Protein AF-C7FCE9-F1 (afdb_monomer_lite)

pLDDT: mean 89.26, std 13.97, range [48.94, 98.56]

Structure (mmCIF, N/CA/C/O backbone):
data_AF-C7FCE9-F1
#
_entry.id   AF-C7FCE9-F1
#
loop_
_atom_site.group_PDB
_atom_site.id
_atom_site.type_symbol
_atom_site.label_atom_id
_atom_site.label_alt_id
_atom_site.label_comp_id
_atom_site.label_asym_id
_atom_site.label_entity_id
_atom_site.label_seq_id
_atom_site.pdbx_PDB_ins_code
_atom_site.Cartn_x
_atom_site.Cartn_y
_atom_site.Cartn_z
_atom_site.occupancy
_atom_site.B_iso_or_equiv
_atom_site.auth_seq_id
_atom_site.auth_comp_id
_atom_site.auth_asym_id
_atom_site.auth_atom_id
_atom_site.pdbx_PDB_model_num
ATOM 1 N N . ILE A 1 1 ? -8.433 4.637 10.867 1.00 85.75 1 ILE A N 1
ATOM 2 C CA . ILE A 1 1 ? -7.281 5.410 11.360 1.00 85.75 1 ILE A CA 1
ATOM 3 C C . ILE A 1 1 ? -6.744 6.239 10.215 1.00 85.75 1 ILE A C 1
ATOM 5 O O . ILE A 1 1 ? -6.659 5.723 9.105 1.00 85.75 1 ILE A O 1
ATOM 9 N N . GLU A 1 2 ? -6.472 7.508 10.493 1.00 86.50 2 GLU A N 1
ATOM 10 C CA . GLU A 1 2 ? -5.858 8.460 9.565 1.00 86.50 2 GLU A CA 1
ATOM 11 C C . GLU A 1 2 ? -4.338 8.489 9.784 1.00 86.50 2 GLU A C 1
ATOM 13 O O . GLU A 1 2 ? -3.869 8.072 10.849 1.00 86.50 2 GLU A O 1
ATOM 18 N N . PRO A 1 3 ? -3.546 8.927 8.789 1.00 70.88 3 PRO A N 1
ATOM 19 C CA . PRO A 1 3 ? -2.087 8.926 8.897 1.00 70.88 3 PRO A CA 1
ATOM 20 C C . PRO A 1 3 ? -1.553 9.912 9.939 1.00 70.88 3 PRO A C 1
ATOM 22 O O . PRO A 1 3 ? -0.430 9.745 10.404 1.00 70.88 3 PRO A O 1
ATOM 25 N N . PHE A 1 4 ? -2.356 10.893 10.352 1.00 75.81 4 PHE A N 1
ATOM 26 C CA . PHE A 1 4 ? -2.007 11.891 11.357 1.00 75.81 4 PHE A CA 1
ATOM 27 C C . PHE A 1 4 ? -2.989 11.841 12.525 1.00 75.81 4 PHE A C 1
ATOM 29 O O . PHE A 1 4 ? -4.161 11.504 12.346 1.00 75.81 4 PHE A O 1
ATOM 36 N N . ASN A 1 5 ? -2.513 12.187 13.721 1.00 67.75 5 ASN A N 1
ATOM 37 C CA . ASN A 1 5 ? -3.393 12.360 14.872 1.00 67.75 5 ASN A CA 1
ATOM 38 C C . ASN A 1 5 ? -4.241 13.622 14.675 1.00 67.75 5 ASN A C 1
ATOM 40 O O . ASN A 1 5 ? -3.696 14.695 14.409 1.00 67.75 5 ASN A O 1
ATOM 44 N N . ASP A 1 6 ? -5.558 13.494 14.823 1.00 61.50 6 ASP A N 1
ATOM 45 C CA . ASP A 1 6 ? -6.457 14.641 14.790 1.00 61.50 6 ASP A CA 1
ATOM 46 C C . ASP A 1 6 ? -6.356 15.402 16.119 1.00 61.50 6 ASP A C 1
ATOM 48 O O . ASP A 1 6 ? -6.864 14.969 17.152 1.00 61.50 6 ASP A O 1
ATOM 52 N N . VAL A 1 7 ? -5.595 16.494 16.107 1.00 59.12 7 VAL A N 1
ATOM 53 C CA . VAL A 1 7 ? -5.433 17.423 17.238 1.00 59.12 7 VAL A CA 1
ATOM 54 C C . VAL A 1 7 ? -6.045 18.790 16.920 1.00 59.12 7 VAL A C 1
ATOM 56 O O . VAL A 1 7 ? -5.659 19.793 17.525 1.00 59.12 7 VAL A O 1
ATOM 59 N N . SER A 1 8 ? -7.001 18.846 15.981 1.00 57.81 8 SER A N 1
ATOM 60 C CA . SER A 1 8 ? -7.642 20.089 15.525 1.00 57.81 8 SER A CA 1
ATOM 61 C C . SER A 1 8 ? -8.250 20.912 16.662 1.00 57.81 8 SER A C 1
ATOM 63 O O . SER A 1 8 ? -8.185 22.140 16.630 1.00 57.81 8 SER A O 1
ATOM 65 N N . ASP A 1 9 ? -8.767 20.250 17.699 1.00 54.50 9 ASP A N 1
ATOM 66 C CA . ASP A 1 9 ? -9.414 20.912 18.839 1.00 54.50 9 ASP A CA 1
ATOM 67 C C . ASP A 1 9 ? -8.417 21.485 19.861 1.00 54.50 9 ASP A C 1
ATOM 69 O O . ASP A 1 9 ? -8.802 22.248 20.747 1.00 54.50 9 ASP A O 1
ATOM 73 N N . LEU A 1 10 ? -7.126 21.154 19.745 1.00 55.66 10 LEU A N 1
ATOM 74 C CA . LEU A 1 10 ? -6.107 21.501 20.740 1.00 55.66 10 LEU A CA 1
ATOM 75 C C . LEU A 1 10 ? -5.067 22.514 20.241 1.00 55.66 10 LEU A C 1
ATOM 77 O O . LEU A 1 10 ? -4.347 23.083 21.061 1.00 55.66 10 LEU A O 1
ATOM 81 N N . VAL A 1 11 ? -4.957 22.764 18.930 1.00 52.59 11 VAL A N 1
ATOM 82 C CA . VAL A 1 11 ? -3.810 23.507 18.378 1.00 52.59 11 VAL A CA 1
ATOM 83 C C . VAL A 1 11 ? -4.225 24.481 17.266 1.00 52.59 11 VAL A C 1
ATOM 85 O O . VAL A 1 11 ? -4.459 24.097 16.126 1.00 52.59 11 VAL A O 1
ATOM 88 N N . LYS A 1 12 ? -4.236 25.788 17.575 1.00 51.00 12 LYS A N 1
ATOM 89 C CA . LYS A 1 12 ? -4.395 26.896 16.602 1.00 51.00 12 LYS A CA 1
ATOM 90 C C . LYS A 1 12 ? -3.120 27.217 15.796 1.00 51.00 12 LYS A C 1
ATOM 92 O O . LYS A 1 12 ? -3.043 28.276 15.177 1.00 51.00 12 LYS A O 1
ATOM 97 N N . SER A 1 13 ? -2.102 26.361 15.800 1.00 50.69 13 SER A N 1
ATOM 98 C CA . SER A 1 13 ? -0.840 26.606 15.093 1.00 50.69 13 SER A CA 1
ATOM 99 C C . SER A 1 13 ? -0.622 25.629 13.942 1.00 50.69 13 SER A C 1
ATOM 101 O O . SER A 1 13 ? -0.571 24.412 14.092 1.00 50.69 13 SER A O 1
ATOM 103 N N . ASN A 1 14 ? -0.461 26.217 12.761 1.00 52.91 14 ASN A N 1
ATOM 104 C CA . ASN A 1 14 ? -0.016 25.556 11.550 1.00 52.91 14 ASN A CA 1
ATOM 105 C C . ASN A 1 14 ? 1.284 24.756 11.778 1.00 52.91 14 ASN A C 1
ATOM 107 O O . ASN A 1 14 ? 2.295 25.326 12.177 1.00 52.91 14 ASN A O 1
ATOM 111 N N . ARG A 1 15 ? 1.243 23.485 11.344 1.00 57.34 15 ARG A N 1
ATOM 112 C CA . ARG A 1 15 ? 2.355 22.668 10.814 1.00 57.34 15 ARG A CA 1
ATOM 113 C C . ARG A 1 15 ? 3.335 22.073 11.831 1.00 57.34 15 ARG A C 1
ATOM 115 O O . ARG A 1 15 ? 4.405 22.615 12.060 1.00 57.34 15 ARG A O 1
ATOM 122 N N . ASN A 1 16 ? 2.975 20.893 12.340 1.00 56.22 16 ASN A N 1
ATOM 123 C CA . ASN A 1 16 ? 3.846 19.712 12.475 1.00 56.22 16 ASN A CA 1
ATOM 124 C C . ASN A 1 16 ? 2.968 18.513 12.874 1.00 56.22 16 ASN A C 1
ATOM 126 O O . ASN A 1 16 ? 3.009 18.045 14.011 1.00 56.22 16 ASN A O 1
ATOM 130 N N . LEU A 1 17 ? 2.113 18.059 11.949 1.00 65.25 17 LEU A N 1
ATOM 131 C CA . LEU A 1 17 ? 1.298 16.863 12.164 1.00 65.25 17 LEU A CA 1
ATOM 132 C C . LEU A 1 17 ? 2.235 15.658 12.264 1.00 65.25 17 LEU A C 1
ATOM 134 O O . LEU A 1 17 ? 2.810 15.223 11.269 1.00 65.25 17 LEU A O 1
ATOM 138 N N . GLN A 1 18 ? 2.424 15.154 13.481 1.00 74.38 18 GLN A N 1
ATOM 139 C CA . GLN A 1 18 ? 3.200 13.941 13.695 1.00 74.38 18 GLN A CA 1
ATOM 140 C C . GLN A 1 18 ? 2.413 12.744 13.145 1.00 74.38 18 GLN A C 1
ATOM 142 O O . GLN A 1 18 ? 1.202 12.653 13.399 1.00 74.38 18 GLN A O 1
ATOM 147 N N . PRO A 1 19 ? 3.066 11.837 12.396 1.00 80.75 19 PRO A N 1
ATOM 148 C CA . PRO A 1 19 ? 2.428 10.613 11.948 1.00 80.75 19 PRO A CA 1
ATOM 149 C C . PRO A 1 19 ? 1.858 9.836 13.131 1.00 80.75 19 PRO A C 1
ATOM 151 O O . PRO A 1 19 ? 2.425 9.806 14.226 1.00 80.75 19 PRO A O 1
ATOM 154 N N . SER A 1 20 ? 0.721 9.190 12.906 1.00 83.69 20 SER A N 1
ATOM 155 C CA . SER A 1 20 ? 0.131 8.304 13.896 1.00 83.69 20 SER A CA 1
ATOM 156 C C . SER A 1 20 ? 1.116 7.173 14.235 1.00 83.69 20 SER A C 1
ATOM 158 O O . SER A 1 20 ? 1.751 6.644 13.319 1.00 83.69 20 SER A O 1
ATOM 160 N N . PRO A 1 21 ? 1.212 6.716 15.501 1.00 86.31 21 PRO A N 1
ATOM 161 C CA . PRO A 1 21 ? 2.077 5.591 15.876 1.00 86.31 21 PRO A CA 1
ATOM 162 C C . PRO A 1 21 ? 1.817 4.319 15.055 1.00 86.31 21 PRO A C 1
ATOM 164 O O . PRO A 1 21 ? 2.702 3.482 14.885 1.00 86.31 21 PRO A O 1
ATOM 167 N N . TRP A 1 22 ? 0.604 4.185 14.511 1.00 92.62 22 TRP A N 1
ATOM 168 C CA . TRP A 1 22 ? 0.223 3.086 13.632 1.00 92.62 22 TRP A CA 1
ATOM 169 C C . TRP A 1 22 ? 1.000 3.061 12.317 1.00 92.62 22 TRP A C 1
ATOM 171 O O . TRP A 1 22 ? 1.170 1.982 11.764 1.00 92.62 22 TRP A O 1
ATOM 181 N N . VAL A 1 23 ? 1.490 4.202 11.821 1.00 93.25 23 VAL A N 1
ATOM 182 C CA . VAL A 1 23 ? 2.282 4.264 10.583 1.00 93.25 23 VAL A CA 1
ATOM 183 C C . VAL A 1 23 ? 3.532 3.404 10.723 1.00 93.25 23 VAL A C 1
ATOM 185 O O . VAL A 1 23 ? 3.708 2.466 9.952 1.00 93.25 23 VAL A O 1
ATOM 188 N N . SER A 1 24 ? 4.360 3.656 11.740 1.00 93.50 24 SER A N 1
ATOM 189 C CA . SER A 1 24 ? 5.597 2.896 11.951 1.00 93.50 24 SER A CA 1
ATOM 190 C C . SER A 1 24 ? 5.326 1.414 12.216 1.00 93.50 24 SER A C 1
ATOM 192 O O . SER A 1 24 ? 6.071 0.560 11.751 1.00 93.50 24 SER A O 1
ATOM 194 N N . GLN A 1 25 ? 4.240 1.087 12.926 1.00 95.81 25 GLN A N 1
ATOM 195 C CA . GLN A 1 25 ? 3.861 -0.309 13.165 1.00 95.81 25 GLN A CA 1
ATOM 196 C C . GLN A 1 25 ? 3.464 -1.023 11.871 1.00 95.81 25 GLN A C 1
ATOM 198 O O . GLN A 1 25 ? 3.909 -2.141 11.639 1.00 95.81 25 GLN A O 1
ATOM 203 N N . ILE A 1 26 ? 2.668 -0.378 11.014 1.00 97.19 26 ILE A N 1
ATOM 204 C CA . ILE A 1 26 ? 2.303 -0.943 9.713 1.00 97.19 26 ILE A CA 1
ATOM 205 C C . ILE A 1 26 ? 3.543 -1.074 8.830 1.00 97.19 26 ILE A C 1
ATOM 207 O O . ILE A 1 26 ? 3.752 -2.150 8.287 1.00 97.19 26 ILE A O 1
ATOM 211 N N . LEU A 1 27 ? 4.403 -0.054 8.748 1.00 96.88 27 LEU A N 1
ATOM 212 C CA . LEU A 1 27 ? 5.650 -0.114 7.974 1.00 96.88 27 LEU A CA 1
ATOM 213 C C . LEU A 1 27 ? 6.555 -1.275 8.405 1.00 96.88 27 LEU A C 1
ATOM 215 O O . LEU A 1 27 ? 7.079 -1.980 7.550 1.00 96.88 27 LEU A O 1
ATOM 219 N N . ASN A 1 28 ? 6.679 -1.533 9.709 1.00 96.69 28 ASN A N 1
ATOM 220 C CA . ASN A 1 28 ? 7.449 -2.670 10.222 1.00 96.69 28 ASN A CA 1
ATOM 221 C C . ASN A 1 28 ? 6.858 -4.032 9.830 1.00 96.69 28 ASN A C 1
ATOM 223 O O . ASN A 1 28 ? 7.588 -5.015 9.765 1.00 96.69 28 ASN A O 1
ATOM 227 N N . LEU A 1 29 ? 5.546 -4.101 9.589 1.00 97.50 29 LEU A N 1
ATOM 228 C CA . LEU A 1 29 ? 4.886 -5.310 9.101 1.00 97.50 29 LEU A CA 1
ATOM 229 C C . LEU A 1 29 ? 5.033 -5.481 7.587 1.00 97.50 29 LEU A C 1
ATOM 231 O O . LEU A 1 29 ? 4.801 -6.581 7.100 1.00 97.50 29 LEU A O 1
ATOM 235 N N . LEU A 1 30 ? 5.416 -4.434 6.846 1.00 97.75 30 LEU A N 1
ATOM 236 C CA . LEU A 1 30 ? 5.651 -4.479 5.401 1.00 97.75 30 LEU A CA 1
ATOM 237 C C . LEU A 1 30 ? 7.045 -5.038 5.079 1.00 97.75 30 LEU A C 1
ATOM 239 O O . LEU A 1 30 ? 7.894 -4.373 4.485 1.00 97.75 30 LEU A O 1
ATOM 243 N N . ASP A 1 31 ? 7.273 -6.283 5.495 1.00 96.06 31 ASP A N 1
ATOM 244 C CA . ASP A 1 31 ? 8.565 -6.975 5.432 1.00 96.06 31 ASP A CA 1
ATOM 245 C C . ASP A 1 31 ? 8.790 -7.789 4.143 1.00 96.06 31 ASP A C 1
ATOM 247 O O . ASP A 1 31 ? 9.889 -8.287 3.906 1.00 96.06 31 ASP A O 1
ATOM 251 N N . GLY A 1 32 ? 7.765 -7.926 3.296 1.00 96.00 32 GLY A N 1
ATOM 252 C CA . GLY A 1 32 ? 7.822 -8.712 2.059 1.00 96.00 32 GLY A CA 1
ATOM 253 C C . GLY A 1 32 ? 7.806 -10.231 2.270 1.00 96.00 32 GLY A C 1
ATOM 254 O O . GLY A 1 32 ? 7.983 -10.982 1.311 1.00 96.00 32 GLY A O 1
ATOM 255 N N . SER A 1 33 ? 7.582 -10.707 3.497 1.00 96.94 33 SER A N 1
ATOM 256 C CA . SER A 1 33 ? 7.473 -12.134 3.801 1.00 96.94 33 SER A CA 1
ATOM 257 C C . SER A 1 33 ? 6.182 -12.744 3.241 1.00 96.94 33 SER A C 1
ATOM 259 O O . SER A 1 33 ? 5.172 -12.066 3.044 1.00 96.94 33 SER A O 1
ATOM 261 N N . ALA A 1 34 ? 6.160 -14.070 3.070 1.00 95.75 34 ALA A N 1
ATOM 262 C CA . ALA A 1 34 ? 4.939 -14.795 2.696 1.00 95.75 34 ALA A CA 1
ATOM 263 C C . ALA A 1 34 ? 3.807 -14.637 3.736 1.00 95.75 34 ALA A C 1
ATOM 265 O O . ALA A 1 34 ? 2.630 -14.765 3.406 1.00 95.75 34 ALA A O 1
ATOM 266 N N . SER A 1 35 ? 4.160 -14.338 4.991 1.00 97.12 35 SER A N 1
ATOM 267 C CA . SER A 1 35 ? 3.226 -14.084 6.091 1.00 97.12 35 SER A CA 1
ATOM 268 C C . SER A 1 35 ? 2.757 -12.632 6.199 1.00 97.12 35 SER A C 1
ATOM 270 O O . SER A 1 35 ? 1.868 -12.362 7.008 1.00 97.12 35 SER A O 1
ATOM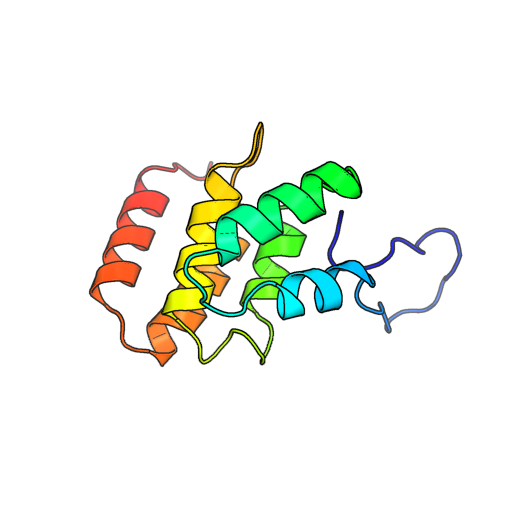 272 N N . MET A 1 36 ? 3.301 -11.704 5.405 1.00 97.69 36 MET A N 1
ATOM 273 C CA . MET A 1 36 ? 3.051 -10.262 5.522 1.00 97.69 36 MET A CA 1
ATOM 274 C C . MET A 1 36 ? 1.555 -9.918 5.580 1.00 97.69 36 MET A C 1
ATOM 276 O O . MET A 1 36 ? 1.101 -9.292 6.538 1.00 97.69 36 MET A O 1
ATOM 280 N N . GLU A 1 37 ? 0.762 -10.385 4.608 1.00 97.75 37 GLU A N 1
ATOM 281 C CA . GLU A 1 37 ? -0.688 -10.130 4.575 1.00 97.75 37 GLU A CA 1
ATOM 282 C C . GLU A 1 37 ? -1.400 -10.680 5.825 1.00 97.75 37 GLU A C 1
ATOM 284 O O . GLU A 1 37 ? -2.256 -10.012 6.404 1.00 97.75 37 GLU A O 1
ATOM 289 N N . SER A 1 38 ? -1.025 -11.879 6.287 1.00 97.69 38 SER A N 1
ATOM 290 C CA . SER A 1 38 ? -1.620 -12.489 7.484 1.00 97.69 38 SER A CA 1
ATOM 291 C C . SER A 1 38 ? -1.239 -11.761 8.779 1.00 97.69 38 SER A C 1
ATOM 293 O O . SER A 1 38 ? -2.065 -11.640 9.686 1.00 97.69 38 SER A O 1
ATOM 295 N N . ASN A 1 39 ? -0.019 -11.220 8.849 1.00 98.00 39 ASN A N 1
ATOM 296 C CA . ASN A 1 39 ? 0.459 -10.430 9.979 1.00 98.00 39 ASN A CA 1
ATOM 297 C C . ASN A 1 39 ? -0.275 -9.087 10.048 1.00 98.00 39 ASN A C 1
ATOM 299 O O . ASN A 1 39 ? -0.718 -8.693 11.128 1.00 98.00 39 ASN A O 1
ATOM 303 N N . LEU A 1 40 ? -0.479 -8.427 8.900 1.00 97.88 40 LEU A N 1
ATOM 304 C CA . LEU A 1 40 ? -1.300 -7.218 8.793 1.00 97.88 40 LEU A CA 1
ATOM 305 C C . LEU A 1 40 ? -2.742 -7.477 9.245 1.00 97.88 40 LEU A C 1
ATOM 307 O O . LEU A 1 40 ? -3.288 -6.707 10.037 1.00 97.88 40 LEU A O 1
ATOM 311 N N . ASP A 1 41 ? -3.340 -8.582 8.799 1.00 97.50 41 ASP A N 1
ATOM 312 C CA . ASP A 1 41 ? -4.681 -9.009 9.205 1.00 97.50 41 ASP A CA 1
ATOM 313 C C . ASP A 1 41 ? -4.776 -9.233 10.722 1.00 97.50 41 ASP A C 1
ATOM 315 O O . ASP A 1 41 ? -5.679 -8.709 11.381 1.00 97.50 41 ASP A O 1
ATOM 319 N N . CYS A 1 42 ? -3.837 -9.995 11.290 1.00 97.56 42 CYS A N 1
ATOM 320 C CA . CYS A 1 42 ? -3.779 -10.285 12.721 1.00 97.56 42 CYS A CA 1
ATOM 321 C C . CYS A 1 42 ? -3.628 -8.999 13.540 1.00 97.56 42 CYS A C 1
ATOM 323 O O . CYS A 1 42 ? -4.383 -8.770 14.487 1.00 97.56 42 CYS A O 1
ATOM 325 N N . PHE A 1 43 ? -2.706 -8.124 13.133 1.00 97.00 43 PHE A N 1
ATOM 326 C CA . PHE A 1 43 ? -2.466 -6.842 13.781 1.00 97.00 43 PHE A CA 1
ATOM 327 C C . PHE A 1 43 ? -3.711 -5.951 13.738 1.00 97.00 43 PHE A C 1
ATOM 329 O O . PHE A 1 43 ? -4.171 -5.478 14.780 1.00 97.00 43 PHE A O 1
ATOM 336 N N . CYS A 1 44 ? -4.317 -5.782 12.558 1.00 95.62 44 CYS A N 1
ATOM 337 C CA . CYS A 1 44 ? -5.490 -4.928 12.406 1.00 95.62 44 CYS A CA 1
ATOM 338 C C . CYS A 1 44 ? -6.679 -5.426 13.231 1.00 95.62 44 CYS A C 1
ATOM 340 O O . CYS A 1 44 ? -7.358 -4.630 13.879 1.00 95.62 44 CYS A O 1
ATOM 342 N N . ARG A 1 45 ? -6.900 -6.746 13.274 1.00 95.75 45 ARG A N 1
ATOM 343 C CA . ARG A 1 45 ? -7.945 -7.355 14.110 1.00 95.75 45 ARG A CA 1
ATOM 344 C C . ARG A 1 45 ? -7.647 -7.199 15.598 1.00 95.75 45 ARG A C 1
ATOM 346 O O . ARG A 1 45 ? -8.544 -6.819 16.342 1.00 95.75 45 ARG A O 1
ATOM 353 N N . LYS A 1 46 ? -6.406 -7.450 16.028 1.00 96.50 46 LYS A N 1
ATOM 354 C CA . LYS A 1 46 ? -5.987 -7.357 17.436 1.00 96.50 46 LYS A CA 1
ATOM 355 C C . LYS A 1 46 ? -6.202 -5.958 18.009 1.00 96.50 46 LYS A C 1
ATOM 357 O O . LYS A 1 46 ? -6.674 -5.832 19.133 1.00 96.50 46 LYS A O 1
ATOM 362 N N . PHE A 1 47 ? -5.871 -4.924 17.238 1.00 94.31 47 PHE A N 1
ATOM 363 C CA . PHE A 1 47 ? -5.988 -3.528 17.669 1.00 94.31 47 PHE A CA 1
ATOM 364 C C . PHE A 1 47 ? -7.274 -2.843 17.194 1.00 94.31 47 PHE A C 1
ATOM 366 O O . PHE A 1 47 ? -7.444 -1.647 17.409 1.00 94.31 47 PHE A O 1
ATOM 373 N N . LEU A 1 48 ? -8.185 -3.591 16.557 1.00 93.19 48 LEU A N 1
ATOM 374 C CA . LEU A 1 48 ? -9.447 -3.092 15.998 1.00 93.19 48 LEU A CA 1
ATOM 375 C C . LEU A 1 48 ? -9.264 -1.885 15.059 1.00 93.19 48 LEU A C 1
ATOM 377 O O . LEU A 1 48 ? -10.157 -1.045 14.919 1.00 93.19 48 LEU A O 1
ATOM 381 N N . ILE A 1 49 ? -8.113 -1.800 14.390 1.00 92.62 49 ILE A N 1
ATOM 382 C CA . ILE A 1 49 ? -7.812 -0.711 13.467 1.00 92.62 49 ILE A CA 1
ATOM 383 C C . ILE A 1 49 ? -8.329 -1.039 12.067 1.00 92.62 49 ILE A C 1
ATOM 385 O O . ILE A 1 49 ? -8.289 -2.173 11.593 1.00 92.62 49 ILE A O 1
ATOM 389 N N . LYS A 1 50 ? -8.806 -0.003 11.383 1.00 93.69 50 LYS A N 1
ATOM 390 C CA . LYS A 1 50 ? -9.144 -0.036 9.958 1.00 93.69 50 LYS A CA 1
ATOM 391 C C . LYS A 1 50 ? -8.368 1.067 9.276 1.00 93.69 50 LYS A C 1
ATOM 393 O O . LYS A 1 50 ? -8.483 2.222 9.692 1.00 93.69 50 LYS A O 1
ATOM 398 N N . LEU A 1 51 ? -7.578 0.726 8.269 1.00 94.88 51 LEU A N 1
ATOM 399 C CA . LEU A 1 51 ? -6.803 1.720 7.536 1.00 94.88 51 LEU A CA 1
ATOM 400 C C . LEU A 1 51 ? -7.748 2.526 6.643 1.00 94.88 51 LEU A C 1
ATOM 402 O O . LEU A 1 51 ? -8.570 1.941 5.937 1.00 94.88 51 LEU A O 1
ATOM 406 N N . SER A 1 52 ? -7.665 3.856 6.693 1.00 95.75 52 SER A N 1
ATOM 407 C CA . SER A 1 52 ? -8.358 4.689 5.710 1.00 95.75 52 SER A CA 1
ATOM 408 C C . SER A 1 52 ? -7.596 4.685 4.378 1.00 95.75 52 SER A C 1
ATOM 410 O O . SER A 1 52 ? -6.405 4.355 4.346 1.00 95.75 52 SER A O 1
ATOM 412 N N . PRO A 1 53 ? -8.237 5.062 3.260 1.00 96.31 53 PRO A N 1
ATOM 413 C CA . PRO A 1 53 ? -7.531 5.267 1.998 1.00 96.31 53 PRO A CA 1
ATOM 414 C C . PRO A 1 53 ? -6.384 6.279 2.119 1.00 96.31 53 PRO A C 1
ATOM 416 O O . PRO A 1 53 ? -5.287 6.022 1.634 1.00 96.31 53 PRO A O 1
ATOM 419 N N . ASN A 1 54 ? -6.579 7.367 2.868 1.00 95.81 54 ASN A N 1
ATOM 420 C CA . ASN A 1 54 ? -5.516 8.343 3.117 1.00 95.81 54 ASN A CA 1
ATOM 421 C C . ASN A 1 54 ? -4.328 7.712 3.851 1.00 95.81 54 ASN A C 1
ATOM 423 O O . ASN A 1 54 ? -3.186 7.934 3.458 1.00 95.81 54 ASN A O 1
ATOM 427 N N . PHE A 1 55 ? -4.583 6.877 4.865 1.00 96.50 55 PHE A N 1
ATOM 428 C CA . PHE A 1 55 ? -3.525 6.156 5.572 1.00 96.50 55 PHE A CA 1
ATOM 429 C C . PHE A 1 55 ? -2.730 5.257 4.620 1.00 96.50 55 PHE A C 1
ATOM 431 O O . PHE A 1 55 ? -1.503 5.265 4.641 1.00 96.50 55 PHE A O 1
ATOM 438 N N . VAL A 1 56 ? -3.421 4.513 3.754 1.00 97.50 56 VAL A N 1
ATOM 439 C CA . VAL A 1 56 ? -2.775 3.637 2.767 1.00 97.50 56 VAL A CA 1
ATOM 440 C C . VAL A 1 56 ? -1.937 4.445 1.777 1.00 97.50 56 VAL A C 1
ATOM 442 O O . VAL A 1 56 ? -0.774 4.108 1.574 1.00 97.50 56 VAL A O 1
ATOM 445 N N . SER A 1 57 ? -2.469 5.539 1.221 1.00 97.31 57 SER A N 1
ATOM 446 C CA . SER A 1 57 ? -1.694 6.419 0.333 1.00 97.31 57 SER A CA 1
ATOM 447 C C . SER A 1 57 ? -0.468 7.016 1.028 1.00 97.31 57 SER A C 1
ATOM 449 O O . SER A 1 57 ? 0.598 7.096 0.431 1.00 97.31 57 SER A O 1
ATOM 451 N N . PHE A 1 58 ? -0.586 7.372 2.309 1.00 96.75 58 PHE A N 1
ATOM 452 C CA . PHE A 1 58 ? 0.521 7.920 3.083 1.00 96.75 58 PHE A CA 1
ATOM 453 C C . PHE A 1 58 ? 1.642 6.892 3.273 1.00 96.75 58 PHE A C 1
ATOM 455 O O . PHE A 1 58 ? 2.804 7.212 3.052 1.00 96.75 58 PHE A O 1
ATOM 462 N N . VAL A 1 59 ? 1.295 5.648 3.619 1.00 97.44 59 VAL A N 1
ATOM 463 C CA . VAL A 1 59 ? 2.265 4.548 3.742 1.00 97.44 59 VAL A CA 1
ATOM 464 C C . VAL A 1 59 ? 2.931 4.236 2.399 1.00 97.44 59 VAL A C 1
ATOM 466 O O . VAL A 1 59 ? 4.138 4.036 2.358 1.00 97.44 59 VAL A O 1
ATOM 469 N N . LEU A 1 60 ? 2.185 4.243 1.289 1.00 97.75 60 LEU A N 1
ATOM 470 C CA . LEU A 1 60 ? 2.754 4.016 -0.048 1.00 97.75 60 LEU A CA 1
ATOM 471 C C . LEU A 1 60 ? 3.746 5.110 -0.474 1.00 97.75 60 LEU A C 1
ATOM 473 O O . LEU A 1 60 ? 4.686 4.819 -1.206 1.00 97.75 60 LEU A O 1
ATOM 477 N N . LYS A 1 61 ? 3.550 6.350 -0.009 1.00 95.88 61 LYS A N 1
ATOM 478 C CA . LYS A 1 61 ? 4.449 7.488 -0.264 1.00 95.88 61 LYS A CA 1
ATOM 479 C C . LYS A 1 61 ? 5.690 7.502 0.639 1.00 95.88 61 LYS A C 1
ATOM 481 O O . LYS A 1 61 ? 6.532 8.379 0.463 1.00 95.88 61 LYS A O 1
ATOM 486 N N . SER A 1 62 ? 5.801 6.596 1.613 1.00 95.62 62 SER A N 1
ATOM 487 C CA . SER A 1 62 ? 6.917 6.606 2.560 1.00 95.62 62 SER A CA 1
ATOM 488 C C . SER A 1 62 ? 8.225 6.160 1.898 1.00 95.62 62 SER A C 1
ATOM 490 O O . SER A 1 62 ? 8.234 5.317 0.994 1.00 95.62 62 SER A O 1
ATOM 492 N N . ASP A 1 63 ? 9.349 6.710 2.360 1.00 94.00 63 ASP A N 1
ATOM 493 C CA . ASP A 1 63 ? 10.670 6.392 1.808 1.00 94.00 63 ASP A CA 1
ATOM 494 C C . ASP A 1 63 ? 11.024 4.903 1.981 1.00 94.00 63 ASP A C 1
ATOM 496 O O . ASP A 1 63 ? 11.691 4.318 1.130 1.00 94.00 63 ASP A O 1
ATOM 500 N N . GLU A 1 64 ? 10.515 4.246 3.029 1.00 95.06 64 GLU A N 1
ATOM 501 C CA . GLU A 1 64 ? 10.724 2.817 3.289 1.00 95.06 64 GLU A CA 1
ATOM 502 C C . GLU A 1 64 ? 10.050 1.898 2.261 1.00 95.06 64 GLU A C 1
ATOM 504 O O . GLU A 1 64 ? 10.443 0.730 2.142 1.00 95.06 64 GLU A O 1
ATOM 509 N N . ILE A 1 65 ? 9.032 2.406 1.558 1.00 97.12 65 ILE A N 1
ATOM 510 C CA . ILE A 1 65 ? 8.235 1.677 0.564 1.00 97.12 65 ILE A CA 1
ATOM 511 C C . ILE A 1 65 ? 8.577 2.107 -0.862 1.00 97.12 65 ILE A C 1
ATOM 513 O O . ILE A 1 65 ? 8.487 1.284 -1.774 1.00 97.12 65 ILE A O 1
ATOM 517 N N . ARG A 1 66 ? 9.028 3.352 -1.060 1.00 92.75 66 ARG A N 1
ATOM 518 C CA . ARG A 1 66 ? 9.248 3.958 -2.381 1.00 92.75 66 ARG A CA 1
ATOM 519 C C . ARG A 1 66 ? 10.129 3.132 -3.324 1.00 92.75 66 ARG A C 1
ATOM 521 O O . ARG A 1 66 ? 9.918 3.152 -4.531 1.00 92.75 66 ARG A O 1
ATOM 528 N N . GLU A 1 67 ? 11.093 2.392 -2.787 1.00 93.31 67 GLU A N 1
ATOM 529 C CA . GLU A 1 67 ? 12.032 1.561 -3.559 1.00 93.31 67 GLU A CA 1
ATOM 530 C C . GLU A 1 67 ? 11.702 0.057 -3.501 1.00 93.31 67 GLU A C 1
ATOM 532 O O . GLU A 1 67 ? 12.504 -0.783 -3.904 1.00 93.31 67 GLU A O 1
ATOM 537 N N . LYS A 1 68 ? 10.513 -0.309 -3.001 1.00 97.56 68 LYS A N 1
ATOM 538 C CA . LYS A 1 68 ? 10.078 -1.700 -2.790 1.00 97.56 68 LYS A CA 1
ATOM 539 C C . LYS A 1 68 ? 8.760 -1.985 -3.527 1.00 97.56 68 LYS A C 1
ATOM 541 O O . LYS A 1 68 ? 7.721 -2.169 -2.885 1.00 97.56 68 LYS A O 1
ATOM 546 N N . PRO A 1 69 ? 8.776 -2.055 -4.872 1.00 97.69 69 PRO A N 1
ATOM 547 C CA . PRO A 1 69 ? 7.565 -2.149 -5.692 1.00 97.69 69 PRO A CA 1
ATOM 548 C C . PRO A 1 69 ? 6.702 -3.376 -5.384 1.00 97.69 69 PRO A C 1
ATOM 550 O O . PRO A 1 69 ? 5.481 -3.256 -5.333 1.00 97.69 69 PRO A O 1
ATOM 553 N N . ASP A 1 70 ? 7.301 -4.538 -5.111 1.00 98.19 70 ASP A N 1
ATOM 554 C CA . ASP A 1 70 ? 6.539 -5.753 -4.793 1.00 98.19 70 ASP A CA 1
ATOM 555 C C . ASP A 1 70 ? 5.830 -5.666 -3.435 1.00 98.19 70 ASP A C 1
ATOM 557 O O . ASP A 1 70 ? 4.696 -6.130 -3.289 1.00 98.19 70 ASP A O 1
ATOM 561 N N . ILE A 1 71 ? 6.462 -5.020 -2.450 1.00 98.38 71 ILE A N 1
ATOM 562 C CA . ILE A 1 71 ? 5.860 -4.787 -1.132 1.00 98.38 71 ILE A CA 1
ATOM 563 C C . ILE A 1 71 ? 4.726 -3.770 -1.253 1.00 98.38 71 ILE A C 1
ATOM 565 O O . ILE A 1 71 ? 3.627 -4.023 -0.759 1.00 98.38 71 ILE A O 1
ATOM 569 N N . ALA A 1 72 ? 4.962 -2.658 -1.957 1.00 98.38 72 ALA A N 1
ATOM 570 C CA . ALA A 1 72 ? 3.947 -1.643 -2.226 1.00 98.38 72 ALA A CA 1
ATOM 571 C C . ALA A 1 72 ? 2.727 -2.244 -2.940 1.00 98.38 72 ALA A C 1
ATOM 573 O O 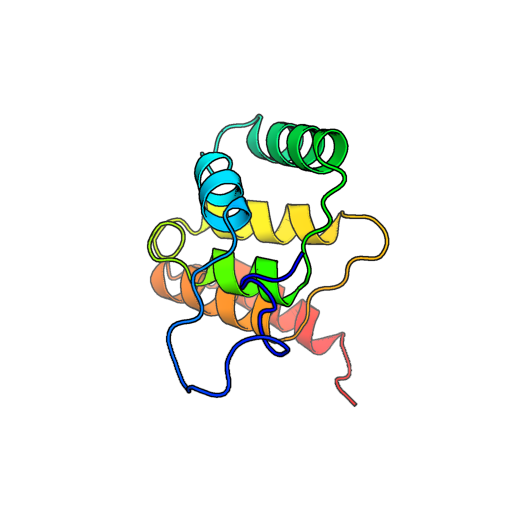. ALA A 1 72 ? 1.586 -2.028 -2.528 1.00 98.38 72 ALA A O 1
ATOM 574 N N . TRP A 1 73 ? 2.970 -3.060 -3.969 1.00 98.31 73 TRP A N 1
ATOM 575 C CA . TRP A 1 73 ? 1.934 -3.768 -4.711 1.00 98.31 73 TRP A CA 1
ATOM 576 C C . TRP A 1 73 ? 1.127 -4.715 -3.823 1.00 98.31 73 TRP A C 1
ATOM 578 O O . TRP A 1 73 ? -0.106 -4.701 -3.852 1.00 98.31 73 TRP A O 1
ATOM 588 N N . SER A 1 74 ? 1.813 -5.526 -3.018 1.00 98.19 74 SER A N 1
ATOM 589 C CA . SER A 1 74 ? 1.176 -6.480 -2.113 1.00 98.19 74 SER A CA 1
ATOM 590 C C . SER A 1 74 ? 0.343 -5.768 -1.042 1.00 98.19 74 SER A C 1
ATOM 592 O O . SER A 1 74 ? -0.829 -6.094 -0.861 1.00 98.19 74 SER A O 1
ATOM 594 N N . PHE A 1 75 ? 0.869 -4.706 -0.422 1.00 98.56 75 PHE A N 1
ATOM 595 C CA . PHE A 1 75 ? 0.123 -3.881 0.534 1.00 98.56 75 PHE A CA 1
ATOM 596 C C . PHE A 1 75 ? -1.115 -3.225 -0.096 1.00 98.56 75 PHE A C 1
ATOM 598 O O . PHE A 1 75 ? -2.212 -3.256 0.475 1.00 98.56 75 PHE A O 1
ATOM 605 N N . PHE A 1 76 ? -0.974 -2.678 -1.306 1.00 97.94 76 PHE A N 1
ATOM 606 C CA . PHE A 1 76 ? -2.090 -2.120 -2.061 1.00 97.94 76 PHE A CA 1
ATOM 607 C C . PHE A 1 76 ? -3.166 -3.182 -2.330 1.00 97.94 76 PHE A C 1
ATOM 609 O O . PHE A 1 76 ? -4.339 -2.975 -2.013 1.00 97.94 76 PHE A O 1
ATOM 616 N N . CYS A 1 77 ? -2.784 -4.355 -2.836 1.00 97.56 77 CYS A N 1
ATOM 617 C CA . CYS A 1 77 ? -3.718 -5.449 -3.100 1.00 97.56 77 CYS A CA 1
ATOM 618 C C . CYS A 1 77 ? -4.391 -5.963 -1.821 1.00 97.56 77 CYS A C 1
ATOM 620 O O . CYS A 1 77 ? -5.597 -6.209 -1.819 1.00 97.56 77 CYS A O 1
ATOM 622 N N . TRP A 1 78 ? -3.639 -6.101 -0.730 1.00 98.12 78 TRP A N 1
ATOM 623 C CA . TRP A 1 78 ? -4.157 -6.516 0.570 1.00 98.12 78 TRP A CA 1
ATOM 624 C C . TRP A 1 78 ? -5.180 -5.521 1.129 1.00 98.12 78 TRP A C 1
ATOM 626 O O . TRP A 1 78 ? -6.256 -5.932 1.569 1.00 98.12 78 TRP A O 1
ATOM 636 N N . SER A 1 79 ? -4.896 -4.216 1.067 1.00 97.31 79 SER A N 1
ATOM 637 C CA . SER A 1 79 ? -5.810 -3.187 1.586 1.00 97.31 79 SER A CA 1
ATOM 638 C C . SER A 1 79 ? -7.164 -3.199 0.862 1.00 97.31 79 SER A C 1
ATOM 640 O O . SER A 1 79 ? -8.205 -3.094 1.509 1.00 97.31 79 SER A O 1
ATOM 642 N N . ARG A 1 80 ? -7.182 -3.471 -0.452 1.00 95.00 80 ARG A N 1
ATOM 643 C CA . ARG A 1 80 ? -8.418 -3.658 -1.239 1.00 95.00 80 ARG A CA 1
ATOM 644 C C . ARG A 1 80 ? -9.294 -4.814 -0.740 1.00 95.00 80 ARG A C 1
ATOM 646 O O . ARG A 1 80 ? -10.510 -4.753 -0.895 1.00 95.00 80 ARG A O 1
ATOM 653 N N . LYS A 1 81 ? -8.709 -5.867 -0.158 1.00 96.00 81 LYS A N 1
ATOM 654 C CA . LYS A 1 81 ? -9.450 -7.043 0.344 1.00 96.00 81 LYS A CA 1
ATOM 655 C C . LYS A 1 81 ? -10.201 -6.752 1.652 1.00 96.00 81 LYS A C 1
ATOM 657 O O . LYS A 1 81 ? -11.015 -7.566 2.087 1.00 96.00 81 LYS A O 1
ATOM 662 N N . GLN A 1 82 ? -9.945 -5.609 2.292 1.00 95.56 82 GLN A N 1
ATOM 663 C CA . GLN A 1 82 ? -10.518 -5.281 3.593 1.00 95.56 82 GLN A CA 1
ATOM 664 C C . GLN A 1 82 ? -12.009 -4.915 3.495 1.00 95.56 82 GLN A C 1
ATOM 666 O O . GLN A 1 82 ? -12.488 -4.299 2.541 1.00 95.56 82 GLN A O 1
ATOM 671 N N . LYS A 1 83 ? -12.788 -5.297 4.513 1.00 93.12 83 LYS A N 1
ATOM 672 C CA . LYS A 1 83 ? -14.251 -5.127 4.513 1.00 93.12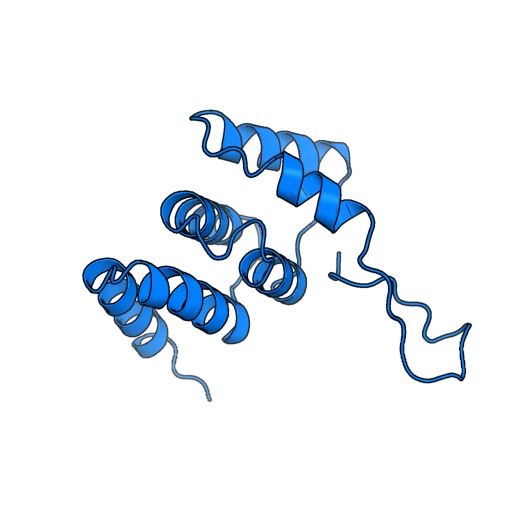 83 LYS A CA 1
ATOM 673 C C . LYS A 1 83 ? -14.650 -3.647 4.471 1.00 93.12 83 LYS A C 1
ATOM 675 O O . LYS A 1 83 ? -14.279 -2.889 5.364 1.00 93.12 83 LYS A O 1
ATOM 680 N N . LYS A 1 84 ? -15.523 -3.285 3.517 1.00 92.56 84 LYS A N 1
ATOM 681 C CA . LYS A 1 84 ? -16.017 -1.907 3.294 1.00 92.56 84 LYS A CA 1
ATOM 682 C C . LYS A 1 84 ? -14.889 -0.899 3.013 1.00 92.56 84 LYS A C 1
ATOM 684 O O . LYS A 1 84 ? -15.001 0.263 3.390 1.00 92.56 84 LYS A O 1
ATOM 689 N N . TYR A 1 85 ? -13.807 -1.353 2.389 1.00 94.38 85 TYR A N 1
ATOM 690 C CA . TYR A 1 85 ? -12.698 -0.507 1.971 1.00 94.38 85 TYR A CA 1
ATOM 691 C C . TYR A 1 85 ? -12.741 -0.279 0.456 1.00 94.38 85 TYR A C 1
ATOM 693 O O . TYR A 1 85 ? -13.100 -1.170 -0.314 1.00 94.38 85 TYR A O 1
ATOM 701 N N . THR A 1 86 ? -12.378 0.921 0.013 1.00 93.69 86 THR A N 1
ATOM 702 C CA . THR A 1 86 ? -12.224 1.262 -1.406 1.00 93.69 86 THR A CA 1
ATOM 703 C C . THR A 1 86 ? -11.101 2.280 -1.527 1.00 93.69 86 THR A C 1
ATOM 705 O O . THR A 1 86 ? -11.081 3.259 -0.782 1.00 93.69 86 THR A O 1
ATOM 708 N N . HIS A 1 87 ? -10.152 2.037 -2.432 1.00 94.94 87 HIS A N 1
ATOM 709 C CA . HIS A 1 87 ? -9.070 2.981 -2.707 1.00 94.94 87 HIS A CA 1
ATOM 710 C C . HIS A 1 87 ? -9.628 4.309 -3.226 1.00 94.94 87 HIS A C 1
ATOM 712 O O . HIS A 1 87 ? -10.565 4.328 -4.020 1.00 94.94 87 HIS A O 1
ATOM 718 N N . ASN A 1 88 ? -9.022 5.417 -2.803 1.00 93.38 88 ASN A N 1
ATOM 719 C CA . ASN A 1 88 ? -9.212 6.718 -3.443 1.00 93.38 88 ASN A CA 1
ATOM 720 C C . ASN A 1 88 ? -8.145 6.925 -4.532 1.00 93.38 88 ASN A C 1
ATOM 722 O O . ASN A 1 88 ? -7.192 6.148 -4.628 1.00 93.38 88 ASN A O 1
ATOM 726 N N . LEU A 1 89 ? -8.282 7.985 -5.335 1.00 93.06 89 LEU A N 1
ATOM 727 C CA . LEU A 1 89 ? -7.335 8.303 -6.411 1.00 93.06 89 LEU A CA 1
ATOM 728 C C . LEU A 1 89 ? -5.883 8.392 -5.909 1.00 93.06 89 LEU A C 1
ATOM 730 O O . LEU A 1 89 ? -4.982 7.852 -6.544 1.00 93.06 89 LEU A O 1
ATOM 734 N N . GLU A 1 90 ? -5.669 8.990 -4.736 1.00 95.12 90 GLU A N 1
ATOM 735 C CA . GLU A 1 90 ? -4.342 9.121 -4.123 1.00 95.12 90 GLU A CA 1
ATOM 736 C C . GLU A 1 90 ? -3.664 7.770 -3.875 1.00 95.12 90 GLU A C 1
ATOM 738 O O . GLU A 1 90 ? -2.457 7.660 -4.072 1.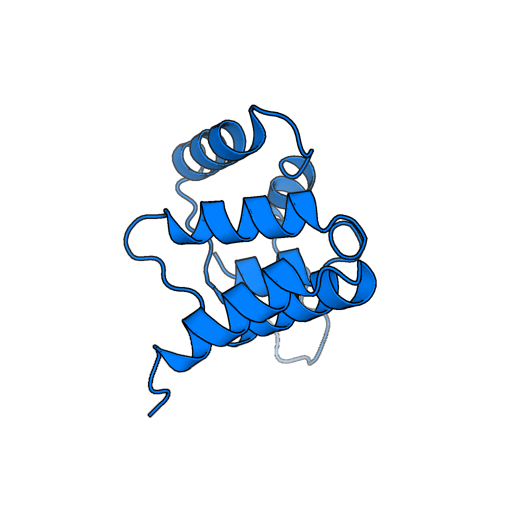00 95.12 90 GLU A O 1
ATOM 743 N N . CYS A 1 91 ? -4.401 6.718 -3.501 1.00 96.75 91 CYS A N 1
ATOM 744 C CA . CYS A 1 91 ? -3.825 5.375 -3.363 1.00 96.75 91 CYS A CA 1
ATOM 745 C C . CYS A 1 91 ? -3.246 4.872 -4.690 1.00 96.75 91 CYS A C 1
ATOM 747 O O . CYS A 1 91 ? -2.157 4.301 -4.712 1.00 96.75 91 CYS A O 1
ATOM 749 N N . TYR A 1 92 ? -3.968 5.091 -5.792 1.00 96.25 92 TYR A N 1
ATOM 750 C CA . TYR A 1 92 ? -3.527 4.675 -7.119 1.00 96.25 92 TYR A CA 1
ATOM 751 C C . TYR A 1 92 ? -2.325 5.488 -7.599 1.00 96.25 92 TYR A C 1
ATOM 753 O O . TYR A 1 92 ? -1.357 4.896 -8.065 1.00 96.25 92 TYR A O 1
ATOM 761 N N . VAL A 1 93 ? -2.364 6.818 -7.451 1.00 95.62 93 VAL A N 1
ATOM 762 C CA . VAL A 1 93 ? -1.244 7.707 -7.811 1.00 95.62 93 VAL A CA 1
ATOM 763 C C . VAL A 1 93 ? 0.011 7.318 -7.032 1.00 95.62 93 VAL A C 1
ATOM 765 O O . VAL A 1 93 ? 1.051 7.083 -7.636 1.00 95.62 93 VAL A O 1
ATOM 768 N N . SER A 1 94 ? -0.116 7.122 -5.714 1.00 97.00 94 SER A N 1
ATOM 769 C CA . SER A 1 94 ? 1.007 6.716 -4.858 1.00 97.00 94 SER A CA 1
ATOM 770 C C . SER A 1 94 ? 1.635 5.402 -5.317 1.00 97.00 94 SER A C 1
ATOM 772 O O . SER A 1 94 ? 2.853 5.279 -5.357 1.00 97.00 94 SER A O 1
ATOM 774 N N . LEU A 1 95 ? 0.817 4.407 -5.678 1.00 98.06 95 LEU A N 1
ATOM 775 C CA . LEU A 1 95 ? 1.335 3.140 -6.188 1.00 98.06 95 LEU A CA 1
ATOM 776 C C . LEU A 1 95 ? 1.998 3.308 -7.563 1.00 98.06 95 LEU A C 1
ATOM 778 O O . LEU A 1 95 ? 3.045 2.713 -7.805 1.00 98.06 95 LEU A O 1
ATOM 782 N N . VAL A 1 96 ? 1.409 4.103 -8.462 1.00 97.31 96 VAL A N 1
ATOM 783 C CA . VAL A 1 96 ? 1.988 4.380 -9.786 1.00 97.31 96 VAL A CA 1
ATOM 784 C C . VAL A 1 96 ? 3.362 5.029 -9.654 1.00 97.31 96 VAL A C 1
ATOM 786 O O . VAL A 1 96 ? 4.264 4.621 -10.378 1.00 97.31 96 VAL A O 1
ATOM 789 N N . ASP A 1 97 ? 3.553 5.954 -8.712 1.00 96.94 97 ASP A N 1
ATOM 790 C CA . ASP A 1 97 ? 4.853 6.589 -8.469 1.00 96.94 97 ASP A CA 1
ATOM 791 C C . ASP A 1 97 ? 5.926 5.555 -8.087 1.00 96.94 97 ASP A C 1
ATOM 793 O O . ASP A 1 97 ? 7.016 5.543 -8.664 1.00 96.94 97 ASP A O 1
ATOM 797 N N . VAL A 1 98 ? 5.602 4.621 -7.184 1.00 98.12 98 VAL A N 1
ATOM 798 C CA . VAL A 1 98 ? 6.507 3.521 -6.801 1.00 98.12 98 VAL A CA 1
ATOM 799 C C . VAL A 1 98 ? 6.830 2.622 -7.999 1.00 98.12 98 VAL A C 1
ATOM 801 O O . VAL A 1 98 ? 7.992 2.304 -8.261 1.00 98.12 98 VAL A O 1
ATOM 804 N N . LEU A 1 99 ? 5.812 2.217 -8.762 1.00 98.19 99 LEU A N 1
ATOM 805 C CA . LEU A 1 99 ? 5.992 1.341 -9.922 1.00 98.19 99 LEU A CA 1
ATOM 806 C C . LEU A 1 99 ? 6.764 2.030 -11.057 1.00 98.19 99 LEU A C 1
ATOM 808 O O . LEU A 1 99 ? 7.530 1.374 -11.763 1.00 98.19 99 LEU A O 1
ATOM 812 N N . ALA A 1 100 ? 6.596 3.342 -11.230 1.00 97.38 100 ALA A N 1
ATOM 813 C CA . ALA A 1 100 ? 7.297 4.125 -12.242 1.00 97.38 100 ALA A CA 1
ATOM 814 C C . ALA A 1 100 ? 8.803 4.179 -11.962 1.00 97.38 100 ALA A C 1
ATOM 816 O O . ALA A 1 100 ? 9.599 3.997 -12.885 1.00 97.38 100 ALA A O 1
ATOM 817 N N . LEU A 1 101 ? 9.198 4.336 -10.693 1.00 96.25 101 LEU A N 1
ATOM 818 C CA . LEU A 1 101 ? 10.602 4.252 -10.276 1.00 96.25 101 LEU A CA 1
ATOM 819 C C . LEU A 1 101 ? 11.198 2.867 -10.562 1.00 96.25 101 LEU A C 1
ATOM 821 O O . LEU A 1 101 ? 12.330 2.766 -11.037 1.00 96.25 101 LEU A O 1
ATOM 825 N N . ALA A 1 102 ? 10.410 1.811 -10.356 1.00 96.94 102 ALA A N 1
ATOM 826 C CA . ALA A 1 102 ? 10.784 0.438 -10.688 1.00 96.94 102 ALA A CA 1
ATOM 827 C C . ALA A 1 102 ? 10.694 0.100 -12.190 1.00 96.94 102 ALA A C 1
ATOM 829 O O . ALA A 1 102 ? 11.098 -0.989 -12.595 1.00 96.94 102 ALA A O 1
ATOM 830 N N . LYS A 1 103 ? 10.174 1.013 -13.024 1.00 97.31 103 LYS A N 1
ATOM 831 C CA . LYS A 1 103 ? 9.880 0.801 -14.454 1.00 97.31 103 LYS A CA 1
ATOM 832 C C . LYS A 1 103 ? 8.954 -0.401 -14.715 1.00 97.31 103 LYS A C 1
ATOM 834 O O . LYS A 1 103 ? 9.038 -1.031 -15.769 1.00 97.31 103 LYS A O 1
ATOM 839 N N . ASP A 1 104 ? 8.044 -0.698 -13.786 1.00 97.56 104 ASP A N 1
ATOM 840 C CA . ASP A 1 104 ? 7.075 -1.799 -13.884 1.00 97.56 104 ASP A CA 1
ATOM 841 C C . ASP A 1 104 ? 5.852 -1.376 -14.721 1.00 97.56 104 ASP A C 1
ATOM 843 O O . ASP A 1 104 ? 4.763 -1.073 -14.225 1.00 97.56 104 ASP A O 1
ATOM 847 N N . VAL A 1 105 ? 6.065 -1.292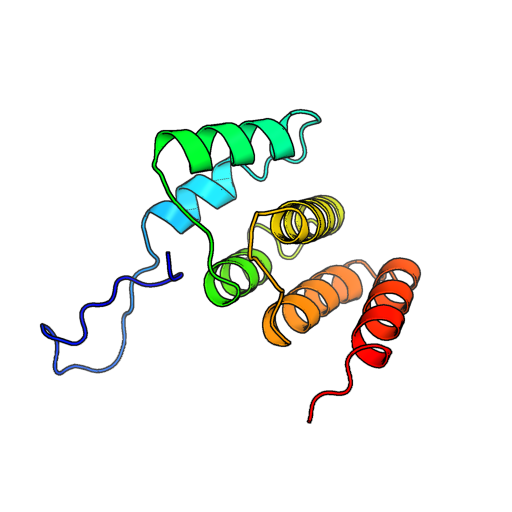 -16.037 1.00 96.81 105 VAL A N 1
ATOM 848 C CA . VAL A 1 105 ? 5.067 -0.798 -17.001 1.00 96.81 105 VAL A CA 1
ATOM 849 C C . VAL A 1 105 ? 3.819 -1.684 -17.045 1.00 96.81 105 VAL A C 1
ATOM 851 O O . VAL A 1 105 ? 2.718 -1.179 -17.279 1.00 96.81 105 VAL A O 1
ATOM 854 N N . ASP A 1 106 ? 3.962 -2.986 -16.806 1.00 97.31 106 ASP A N 1
ATOM 855 C CA . ASP A 1 106 ? 2.844 -3.926 -16.869 1.00 97.31 106 ASP A CA 1
ATOM 856 C C . ASP A 1 106 ? 1.871 -3.715 -15.707 1.00 97.31 106 ASP A C 1
ATOM 858 O O . ASP A 1 106 ? 0.659 -3.596 -15.933 1.00 97.31 106 ASP A O 1
ATOM 862 N N . ARG A 1 107 ? 2.375 -3.565 -14.474 1.00 97.19 107 ARG A N 1
ATOM 863 C CA . ARG A 1 107 ? 1.519 -3.243 -13.325 1.00 97.19 107 ARG A CA 1
ATOM 864 C C . ARG A 1 107 ? 0.934 -1.834 -13.417 1.00 97.19 107 ARG A C 1
ATOM 866 O O . ARG A 1 107 ? -0.234 -1.651 -13.075 1.00 97.19 107 ARG A O 1
ATOM 873 N N . ILE A 1 108 ? 1.671 -0.858 -13.957 1.00 97.38 108 ILE A N 1
ATOM 874 C CA . ILE A 1 108 ? 1.121 0.484 -14.232 1.00 97.38 108 ILE A CA 1
ATOM 875 C C . ILE A 1 108 ? -0.050 0.393 -15.214 1.00 97.38 108 ILE A C 1
ATOM 877 O O . ILE A 1 108 ? -1.124 0.935 -14.950 1.00 97.38 108 ILE A O 1
ATOM 881 N N . ARG A 1 109 ? 0.115 -0.332 -16.328 1.00 96.00 109 ARG A N 1
ATOM 882 C CA . ARG A 1 109 ? -0.951 -0.522 -17.321 1.00 96.00 109 ARG A CA 1
ATOM 883 C C . ARG A 1 109 ? -2.182 -1.172 -16.696 1.00 96.00 109 ARG A C 1
ATOM 885 O O . ARG A 1 109 ? -3.300 -0.729 -16.969 1.00 96.00 109 ARG A O 1
ATOM 892 N N . PHE A 1 110 ? -1.984 -2.184 -15.852 1.00 94.44 110 PHE A N 1
ATOM 893 C CA . PHE A 1 110 ? -3.069 -2.817 -15.108 1.00 94.44 110 PHE A CA 1
ATOM 894 C C . PHE A 1 110 ? -3.824 -1.797 -14.248 1.00 94.44 110 PHE A C 1
ATOM 896 O O . PHE A 1 110 ? -5.044 -1.681 -14.371 1.00 94.44 110 PHE A O 1
ATOM 903 N N . ILE A 1 111 ? -3.112 -0.999 -13.448 1.00 93.75 111 ILE A N 1
ATOM 904 C CA . ILE A 1 111 ? -3.716 0.033 -12.596 1.00 93.75 111 ILE A CA 1
ATOM 905 C C . ILE A 1 111 ? -4.483 1.066 -13.425 1.00 93.75 111 ILE A C 1
ATOM 907 O O . ILE A 1 111 ? -5.642 1.345 -13.125 1.00 93.75 111 ILE A O 1
ATOM 911 N N . CYS A 1 112 ? -3.905 1.579 -14.513 1.00 91.06 112 CYS A N 1
ATOM 912 C CA . CYS A 1 112 ? -4.602 2.510 -15.401 1.00 91.06 112 CYS A CA 1
ATOM 913 C C . CYS A 1 112 ? -5.882 1.905 -15.995 1.00 91.06 112 CYS A C 1
ATOM 915 O O . CYS A 1 112 ? -6.871 2.615 -16.167 1.00 91.06 112 CYS A O 1
ATOM 917 N N . SER A 1 113 ? -5.885 0.605 -16.304 1.00 90.94 113 SER A N 1
ATOM 918 C CA . SER A 1 113 ? -7.085 -0.080 -16.794 1.00 90.94 113 SER A CA 1
ATOM 919 C C . SER A 1 113 ? -8.175 -0.196 -15.725 1.00 90.94 113 SER A C 1
ATOM 921 O O . SER A 1 113 ? -9.350 -0.087 -16.060 1.00 90.94 113 SER A O 1
ATOM 923 N N . GLU A 1 114 ? -7.803 -0.362 -14.452 1.00 87.25 114 GLU A N 1
ATOM 924 C CA . GLU A 1 114 ? -8.751 -0.360 -13.334 1.00 87.25 114 GLU A CA 1
ATOM 925 C C . GLU A 1 114 ? -9.325 1.043 -13.118 1.00 87.25 114 GLU A C 1
ATOM 927 O O . GLU A 1 114 ? -10.539 1.187 -13.052 1.00 87.25 114 GLU A O 1
ATOM 932 N N . ILE A 1 115 ? -8.480 2.082 -13.099 1.00 87.00 115 ILE A N 1
ATOM 933 C CA . ILE A 1 115 ? -8.901 3.488 -12.954 1.00 87.00 115 ILE A CA 1
ATOM 934 C C . ILE A 1 115 ? -9.911 3.868 -14.041 1.00 87.00 115 ILE A C 1
ATOM 936 O O . ILE A 1 115 ? -10.920 4.483 -13.735 1.00 87.00 115 ILE A O 1
ATOM 940 N N . ARG A 1 116 ? -9.693 3.455 -15.296 1.00 83.56 116 ARG A N 1
ATOM 941 C CA . ARG A 1 116 ? -10.619 3.734 -16.411 1.00 83.56 116 ARG A CA 1
ATOM 942 C C . ARG A 1 116 ? -12.004 3.106 -16.252 1.00 83.56 116 ARG A C 1
ATOM 944 O O . ARG A 1 116 ? -12.933 3.559 -16.907 1.00 83.56 116 ARG A O 1
ATOM 951 N N . LYS A 1 117 ? -12.143 2.052 -15.440 1.00 80.62 117 LYS A N 1
ATOM 952 C CA . LYS A 1 117 ? -13.448 1.443 -15.128 1.00 80.62 117 LYS A CA 1
ATOM 953 C C . LYS A 1 117 ? -14.210 2.237 -14.070 1.00 80.62 117 LYS A C 1
ATOM 955 O O . LYS A 1 117 ? -15.415 2.053 -13.939 1.00 80.62 117 LYS A O 1
ATOM 960 N N . PHE A 1 118 ? -13.518 3.085 -13.313 1.00 72.75 118 PHE A N 1
ATOM 961 C CA . PHE A 1 118 ? -14.145 4.048 -12.428 1.00 72.75 118 PHE A CA 1
ATOM 962 C C . PHE A 1 118 ? -14.414 5.315 -13.238 1.00 72.75 118 PHE A C 1
ATOM 964 O O . PHE A 1 118 ? -13.502 6.079 -13.548 1.00 72.75 118 PHE A O 1
ATOM 971 N N . GLU A 1 119 ? -15.674 5.538 -13.601 1.00 55.69 119 GLU A N 1
ATOM 972 C CA . GLU A 1 119 ? -16.117 6.883 -13.954 1.00 55.69 119 GLU A CA 1
ATOM 973 C C . GLU A 1 119 ? -15.991 7.724 -12.680 1.00 55.69 119 GLU A C 1
ATOM 975 O O . GLU A 1 119 ? -16.788 7.594 -11.752 1.00 55.69 119 GLU A O 1
ATOM 980 N N . PHE A 1 120 ? -14.918 8.510 -12.582 1.00 54.94 120 PHE A N 1
ATOM 981 C CA . PHE A 1 120 ? -14.865 9.587 -11.604 1.00 54.94 120 PHE A CA 1
ATOM 982 C C . PHE A 1 120 ? -15.904 10.618 -12.067 1.00 54.94 120 PHE A C 1
ATOM 984 O O . PHE A 1 120 ? -15.767 11.097 -13.197 1.00 54.94 120 PHE A O 1
ATOM 991 N N . PRO A 1 121 ? -16.963 10.879 -11.281 1.00 48.94 121 PRO A N 1
ATOM 992 C CA . PRO A 1 121 ? -17.982 11.8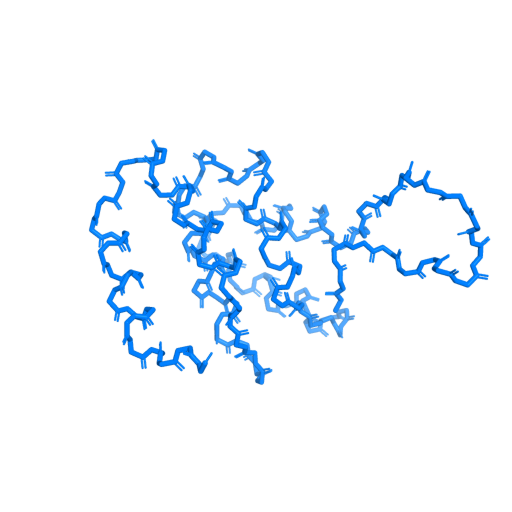57 -11.648 1.00 48.94 121 PRO A CA 1
ATOM 993 C C . PRO A 1 121 ? -17.409 13.273 -11.755 1.00 48.94 121 PRO A C 1
ATOM 995 O O . PRO A 1 121 ? -16.420 13.575 -11.044 1.00 48.94 121 PRO A O 1
#

Radius of gyration: 15.07 Å; chains: 1; bounding box: 30×42×38 Å

InterPro domains:
  IPR011990 Tetratricopeptide-like helical domain superfamily [G3DSA:1.25.40.10] (12-119)

Sequence (121 aa):
IEPFNDVSDLVKSNRNLQPSPWVSQILNLLDGSASMESNLDCFCRKFLIKLSPNFVSFVLKSDEIREKPDIAWSFFCWSRKQKKYTHNLECYVSLVDVLALAKDVDRIRFICSEIRKFEFP

Secondary structure (DSSP, 8-state):
--SB---TTT--S-S--PBPHHHHHHHHH----TTHHHHHHHHHHHTT----HHHHHHHHTSHHHHT-HHHHHHHHHHHHTSTT----HHHHHHHHHHHHHTT-HHHHHHHHHHHTTS---

Organism: Arabidopsis lyrata subsp. petraea (NCBI:txid59691)

Foldseek 3Di:
DAQFDPPVVPDPDDDDGDGDPVLVVLLVLLPLDPCSLVVVVVVCVVVVHQQALNSLLVSLQDPSNLQPLSSNVVSLVSSCVDPPHDHDPSSLVSSLNSCVVVVVVVVNVVSVVVVVVDPPD